Protein AF-A0A365QHD8-F1 (afdb_monomer)

Solvent-accessible surface area (backbone atoms only — not comparable to full-atom values): 10869 Å² total; per-residue (Å²): 116,45,86,89,76,75,45,73,89,82,88,84,90,76,93,62,92,79,63,78,78,57,92,90,68,88,79,86,84,86,78,86,84,75,81,72,87,76,49,44,79,42,54,49,77,27,53,44,65,49,99,85,67,47,44,31,30,44,30,31,44,95,83,35,32,29,41,78,37,66,44,44,67,83,49,69,60,84,74,23,33,35,29,68,38,72,78,60,96,81,57,43,72,42,57,72,62,65,90,79,56,54,78,67,39,78,57,85,87,69,89,78,85,69,77,76,76,82,70,95,78,72,90,71,81,82,75,91,77,85,84,88,82,82,84,86,86,86,81,83,91,81,82,82,87,80,82,84,87,79,89,81,95,127

Secondary structure (DSSP, 8-state):
-BTTTTB---------TT--PPTT------------TTPEEEEGGGEEE-TT--EEEEEE-TTSBEEEEE-EEEEEETTEEEEEES--TTPEE--S-GGG--TT-B-------PPPP--S----------------------------------

Nearest PDB structures (foldseek):
  5ng5-assembly1_B  TM=8.898E-01  e=3.049E-08  Escherichia coli
  5o66-assembly1_F  TM=7.675E-01  e=1.014E-06  Escherichia coli O157:H7
  2v4d-assembly1_E  TM=6.506E-01  e=8.459E-07  Pseudomonas aeruginosa
  5nik-assembly1_D  TM=8.770E-01  e=9.289E-03  Escherichia coli K-12
  6vej-assembly1_P  TM=6.230E-01  e=3.987E-03  Pseudomonas aeruginosa

InterPro domains:
  IPR006143 RND efflux pump, membrane fusi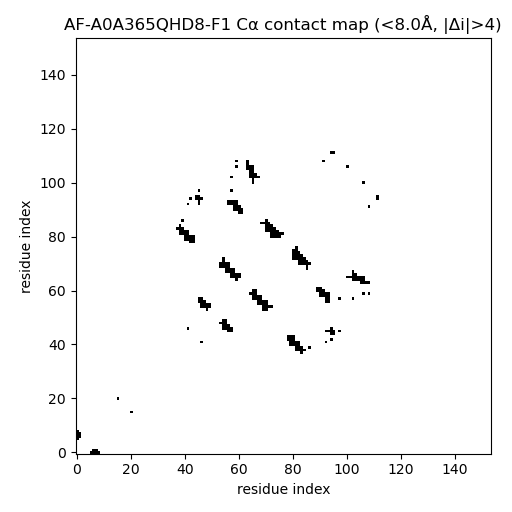on protein [TIGR01730] (1-109)
  IPR058626 Multidrug resistance protein MdtA-like, beta-barrel domain [PF25944] (1-34)
  IPR058627 Multidrug resistance protein MdtA-like, C-terminal permuted SH3 domain [PF25967] (38-100)

Mean predicted aligned error: 17.06 Å

Structure (mmCIF, N/CA/C/O backbone):
data_AF-A0A365QHD8-F1
#
_entry.id   AF-A0A365QHD8-F1
#
loop_
_atom_site.group_PDB
_atom_site.id
_atom_site.type_symbol
_atom_site.label_atom_id
_atom_site.label_alt_id
_atom_site.label_comp_id
_atom_site.label_asym_id
_atom_site.label_entity_id
_atom_site.label_seq_id
_atom_site.pdbx_PDB_ins_code
_atom_site.Cartn_x
_atom_site.Cartn_y
_atom_site.Cartn_z
_atom_site.occupancy
_atom_site.B_iso_or_equiv
_atom_site.auth_seq_id
_atom_site.auth_comp_id
_atom_site.auth_asym_id
_atom_site.auth_atom_id
_atom_site.pdbx_PDB_model_num
ATOM 1 N N . VAL A 1 1 ? 25.879 9.065 -9.612 1.00 60.94 1 VAL A N 1
ATOM 2 C CA . VAL A 1 1 ? 24.607 9.588 -9.074 1.00 60.94 1 VAL A CA 1
ATOM 3 C C . VAL A 1 1 ? 24.411 10.968 -9.653 1.00 60.94 1 VAL A C 1
ATOM 5 O O . VAL A 1 1 ? 25.361 11.744 -9.624 1.00 60.94 1 VAL A O 1
ATOM 8 N N . ASP A 1 2 ? 23.261 11.234 -10.259 1.00 72.44 2 ASP A N 1
ATOM 9 C CA . ASP A 1 2 ? 22.918 12.594 -10.672 1.00 72.44 2 ASP A CA 1
ATOM 10 C C . ASP A 1 2 ? 22.256 13.286 -9.474 1.00 72.44 2 ASP A C 1
ATOM 12 O O . ASP A 1 2 ? 21.203 12.856 -9.000 1.00 72.44 2 ASP A O 1
ATOM 16 N N . GLN A 1 3 ? 22.919 14.306 -8.928 1.00 78.88 3 GLN A N 1
ATOM 17 C CA . GLN A 1 3 ? 22.470 14.988 -7.711 1.00 78.88 3 GLN A CA 1
ATOM 18 C C . GLN A 1 3 ? 21.250 15.885 -7.949 1.00 78.88 3 GLN A C 1
ATOM 20 O O . GLN A 1 3 ? 20.569 16.238 -6.991 1.00 78.88 3 GLN A O 1
ATOM 25 N N . THR A 1 4 ? 20.948 16.239 -9.198 1.00 77.88 4 THR A N 1
ATOM 26 C CA . THR A 1 4 ? 19.839 17.141 -9.530 1.00 77.88 4 THR A CA 1
ATOM 27 C C . THR A 1 4 ? 18.511 16.391 -9.636 1.00 77.88 4 THR A C 1
ATOM 29 O O . THR A 1 4 ? 17.464 16.951 -9.327 1.00 77.88 4 THR A O 1
ATOM 32 N N . THR A 1 5 ? 18.545 15.115 -10.034 1.00 81.88 5 THR A N 1
ATOM 33 C CA . THR A 1 5 ? 17.343 14.277 -10.226 1.00 81.88 5 THR A CA 1
ATOM 34 C C . THR A 1 5 ? 17.231 13.111 -9.245 1.00 81.88 5 THR A C 1
ATOM 36 O O . THR A 1 5 ? 16.236 12.389 -9.272 1.00 81.88 5 THR A O 1
ATOM 39 N N . GLY A 1 6 ? 18.248 12.874 -8.408 1.00 81.06 6 GLY A N 1
ATOM 40 C CA . GLY A 1 6 ? 18.279 11.728 -7.492 1.00 81.06 6 GLY A CA 1
ATOM 41 C C . GLY A 1 6 ? 18.333 10.374 -8.208 1.00 81.06 6 GLY A C 1
ATOM 42 O O . GLY A 1 6 ? 18.085 9.338 -7.596 1.00 81.06 6 GLY A O 1
ATOM 43 N N . SER A 1 7 ? 18.645 10.362 -9.507 1.00 84.44 7 SER A N 1
ATOM 44 C CA . SER A 1 7 ? 18.650 9.148 -10.319 1.00 84.44 7 SER A CA 1
ATOM 45 C C . SER A 1 7 ? 19.999 8.429 -10.262 1.00 84.44 7 SER A C 1
ATOM 47 O O . SER A 1 7 ? 21.079 9.038 -10.267 1.00 84.44 7 SER A O 1
ATOM 49 N N . VAL A 1 8 ? 19.940 7.097 -10.249 1.00 83.62 8 VAL A N 1
ATOM 50 C CA . VAL A 1 8 ? 21.114 6.220 -10.283 1.00 83.62 8 VAL A CA 1
ATOM 51 C C . VAL A 1 8 ? 21.142 5.479 -11.613 1.00 83.62 8 VAL A C 1
ATOM 53 O O . VAL A 1 8 ? 20.204 4.776 -11.974 1.00 83.62 8 VAL A O 1
ATOM 56 N N . THR A 1 9 ? 22.236 5.629 -12.356 1.00 83.88 9 THR A N 1
ATOM 57 C CA . THR A 1 9 ? 22.460 4.868 -13.586 1.00 83.88 9 THR A CA 1
ATOM 58 C C . THR A 1 9 ? 23.023 3.498 -13.238 1.00 83.88 9 THR A C 1
ATOM 60 O O . THR A 1 9 ? 24.151 3.394 -12.758 1.00 83.88 9 THR A O 1
ATOM 63 N N . ILE A 1 10 ? 22.252 2.449 -13.513 1.00 83.31 10 ILE A N 1
ATOM 64 C CA . ILE A 1 10 ? 22.680 1.056 -13.356 1.00 83.31 10 ILE A CA 1
ATOM 65 C C . ILE A 1 10 ? 23.005 0.487 -14.739 1.00 83.31 10 ILE A C 1
ATOM 67 O O . ILE A 1 10 ? 22.320 0.778 -15.720 1.00 83.31 10 ILE A O 1
ATOM 71 N N . ARG A 1 11 ? 24.066 -0.321 -14.826 1.00 86.38 11 ARG A N 1
ATOM 72 C CA . ARG A 1 11 ? 24.421 -1.074 -16.035 1.00 86.38 11 ARG A CA 1
ATOM 73 C C . ARG A 1 11 ? 24.152 -2.553 -15.788 1.00 86.38 11 ARG A C 1
ATOM 75 O O . ARG A 1 11 ? 24.661 -3.107 -14.821 1.00 86.38 11 ARG A O 1
ATOM 82 N N . ALA A 1 12 ? 23.379 -3.175 -16.670 1.00 81.25 12 ALA A N 1
ATOM 83 C CA . ALA A 1 12 ? 23.090 -4.604 -16.642 1.00 81.25 12 ALA A CA 1
ATOM 84 C C . ALA A 1 12 ? 23.637 -5.266 -17.911 1.00 81.25 12 ALA A C 1
ATOM 86 O O . ALA A 1 12 ? 23.618 -4.669 -18.990 1.00 81.25 12 ALA A O 1
ATOM 87 N N . VAL A 1 13 ? 24.136 -6.493 -17.779 1.00 85.81 13 VAL A N 1
ATOM 88 C CA . VAL A 1 13 ? 24.627 -7.296 -18.903 1.00 85.81 13 VAL A CA 1
ATOM 89 C C . VAL A 1 13 ? 23.558 -8.322 -19.247 1.00 85.81 13 VAL A C 1
ATOM 91 O O . VAL A 1 13 ? 23.185 -9.129 -18.401 1.00 85.81 13 VAL A O 1
ATOM 94 N N . PHE A 1 14 ? 23.076 -8.296 -20.489 1.00 82.56 14 PHE A N 1
ATOM 95 C CA . PHE A 1 14 ? 22.099 -9.258 -20.990 1.00 82.56 14 PHE A CA 1
ATOM 96 C C . PHE A 1 14 ? 22.730 -10.136 -22.074 1.00 82.56 14 PHE A C 1
ATOM 98 O O . PHE A 1 14 ? 23.281 -9.598 -23.040 1.00 82.56 14 PHE A O 1
ATOM 105 N N . PRO A 1 15 ? 22.642 -11.473 -21.970 1.00 86.81 15 PRO A N 1
ATOM 106 C CA . PRO A 1 15 ? 23.032 -12.346 -23.066 1.00 86.81 15 PRO A CA 1
ATOM 107 C C . PRO A 1 15 ? 22.074 -12.139 -24.251 1.00 86.81 15 PRO A C 1
ATOM 109 O O . PRO A 1 15 ? 20.867 -12.321 -24.122 1.00 86.81 15 PRO A O 1
ATOM 112 N N . ASN A 1 16 ? 22.610 -11.762 -25.417 1.00 88.62 16 ASN A N 1
ATOM 113 C CA . ASN A 1 16 ? 21.842 -11.518 -26.648 1.00 88.62 16 ASN A CA 1
ATOM 114 C C . ASN A 1 16 ? 22.258 -12.489 -27.775 1.00 88.62 16 ASN A C 1
ATOM 116 O O . ASN A 1 16 ? 22.835 -12.057 -28.778 1.00 88.62 16 ASN A O 1
ATOM 120 N N . PRO A 1 17 ? 22.006 -13.805 -27.634 1.00 86.31 17 PRO A N 1
ATOM 121 C CA . PRO A 1 17 ? 22.425 -14.795 -28.629 1.00 86.31 17 PRO A CA 1
ATOM 122 C C . PRO A 1 17 ? 21.732 -14.601 -29.989 1.00 86.31 17 PRO A C 1
ATOM 124 O O . PRO A 1 17 ? 22.329 -14.879 -31.024 1.00 86.31 17 PRO A O 1
ATOM 127 N N . GLY A 1 18 ? 20.504 -14.069 -30.003 1.00 86.88 18 GLY A N 1
ATOM 128 C CA . GLY A 1 18 ? 19.711 -13.842 -31.218 1.00 86.88 18 GLY A CA 1
ATOM 129 C C . GLY A 1 18 ? 19.889 -12.474 -31.888 1.00 86.88 18 GLY A C 1
ATOM 130 O O . GLY A 1 18 ? 19.188 -12.200 -32.855 1.00 86.88 18 GLY A O 1
ATOM 131 N N . LYS A 1 19 ? 20.776 -11.598 -31.385 1.00 83.56 19 LYS A N 1
ATOM 132 C CA . LYS A 1 19 ? 20.967 -10.212 -31.878 1.00 83.56 19 LYS A CA 1
ATOM 133 C C . LYS A 1 19 ? 19.670 -9.381 -31.946 1.00 83.56 19 LYS A C 1
ATOM 135 O O . LYS A 1 19 ? 19.546 -8.495 -32.783 1.00 83.56 19 LYS A O 1
ATOM 140 N N . VAL A 1 20 ? 18.718 -9.642 -31.051 1.00 85.50 20 VAL A N 1
ATOM 141 C CA . VAL A 1 20 ? 17.405 -8.969 -31.040 1.00 85.50 20 VAL A CA 1
ATOM 142 C C . VAL A 1 20 ? 17.526 -7.524 -30.549 1.00 85.50 20 VAL A C 1
ATOM 144 O O . VAL A 1 20 ? 16.830 -6.637 -31.031 1.00 85.50 20 VAL A O 1
ATOM 147 N N . LEU A 1 21 ? 18.432 -7.272 -29.602 1.00 84.88 21 LEU A N 1
ATOM 148 C CA . LEU A 1 21 ? 18.706 -5.927 -29.095 1.00 84.88 21 LEU A CA 1
ATOM 149 C C . LEU A 1 21 ? 19.746 -5.222 -29.973 1.00 84.88 21 LEU A C 1
ATOM 151 O O . LEU A 1 21 ? 20.891 -5.677 -30.059 1.00 84.88 21 LEU A O 1
ATOM 155 N N . LEU A 1 22 ? 19.350 -4.107 -30.591 1.00 87.25 22 LEU A N 1
ATOM 156 C CA . LEU A 1 22 ? 20.218 -3.235 -31.384 1.00 87.25 22 LEU A CA 1
ATOM 157 C C . LEU A 1 22 ? 20.682 -2.014 -30.564 1.00 87.25 22 LEU A C 1
ATOM 159 O O . LEU A 1 22 ? 19.944 -1.537 -29.695 1.00 87.25 22 LEU A O 1
ATOM 163 N N . PRO A 1 23 ? 21.883 -1.467 -30.837 1.00 85.19 23 PRO A N 1
ATOM 164 C CA . PRO A 1 23 ? 22.338 -0.229 -30.210 1.00 85.19 23 PRO A CA 1
ATOM 165 C C . PRO A 1 23 ? 21.371 0.932 -30.477 1.00 85.19 23 PRO A C 1
ATOM 167 O O . PRO A 1 23 ? 20.913 1.119 -31.600 1.00 85.19 23 PRO A O 1
ATOM 170 N N . GLY A 1 24 ? 21.076 1.721 -29.441 1.00 87.06 24 GLY A N 1
ATOM 171 C CA . GLY A 1 24 ? 20.161 2.867 -29.523 1.00 87.06 24 GLY A CA 1
ATOM 172 C C . GLY A 1 24 ? 18.691 2.550 -29.224 1.00 87.06 24 GLY A C 1
ATOM 173 O O . GLY A 1 24 ? 17.881 3.471 -29.163 1.00 87.06 24 GLY A O 1
ATOM 174 N N . MET A 1 25 ? 18.330 1.282 -28.990 1.00 88.38 25 MET A N 1
ATOM 175 C CA . MET A 1 25 ? 16.979 0.919 -28.554 1.00 88.38 25 MET A CA 1
ATOM 176 C C . MET A 1 25 ? 16.732 1.287 -27.087 1.00 88.38 25 MET A C 1
ATOM 178 O O . MET A 1 25 ? 17.550 1.001 -26.212 1.00 88.38 25 MET A O 1
ATOM 182 N N . PHE A 1 26 ? 15.554 1.844 -26.810 1.00 86.25 26 PHE A N 1
ATOM 183 C CA . PHE A 1 26 ? 15.050 1.998 -25.449 1.00 86.25 26 PHE A CA 1
ATOM 184 C C . PHE A 1 26 ? 14.281 0.747 -25.035 1.00 86.25 26 PHE A C 1
ATOM 186 O O . PHE A 1 26 ? 13.376 0.296 -25.736 1.00 86.25 26 PHE A O 1
ATOM 193 N N . VAL A 1 27 ? 14.623 0.207 -23.870 1.00 85.69 27 VAL A N 1
ATOM 194 C CA . VAL A 1 27 ? 13.938 -0.938 -23.268 1.00 85.69 27 VAL A CA 1
ATOM 195 C C . VAL A 1 27 ? 13.482 -0.578 -21.860 1.00 85.69 27 VAL A C 1
ATOM 197 O O . VAL A 1 27 ? 14.113 0.228 -21.178 1.00 85.69 27 VAL A O 1
ATOM 200 N N . ARG A 1 28 ? 12.381 -1.183 -21.411 1.00 86.12 28 ARG A N 1
ATOM 201 C CA . ARG A 1 28 ? 11.964 -1.133 -20.007 1.00 86.12 28 ARG A CA 1
ATOM 202 C C . ARG A 1 28 ? 12.400 -2.427 -19.343 1.00 86.12 28 ARG A C 1
ATOM 204 O O . ARG A 1 28 ? 11.840 -3.480 -19.634 1.00 86.12 28 ARG A O 1
ATOM 211 N N . ALA A 1 29 ? 13.395 -2.346 -18.470 1.00 83.44 29 ALA A N 1
ATOM 212 C CA . ALA A 1 29 ? 13.745 -3.463 -17.609 1.00 83.44 29 ALA A CA 1
ATOM 213 C C . ALA A 1 29 ? 12.740 -3.531 -16.452 1.00 83.44 29 ALA A C 1
ATOM 215 O O . ALA A 1 29 ? 12.430 -2.511 -15.836 1.00 83.44 29 ALA A O 1
ATOM 216 N N . ARG A 1 30 ? 12.223 -4.726 -16.169 1.00 83.75 30 ARG A N 1
ATOM 217 C CA . ARG A 1 30 ? 11.540 -5.019 -14.906 1.00 83.75 30 ARG A CA 1
ATOM 218 C C . ARG A 1 30 ? 12.557 -5.698 -14.004 1.00 83.75 30 ARG A C 1
ATOM 220 O O . ARG A 1 30 ? 13.196 -6.654 -14.432 1.00 83.75 30 ARG A O 1
ATOM 227 N N . ILE A 1 31 ? 12.733 -5.160 -12.807 1.00 80.00 31 ILE A N 1
ATOM 228 C CA . ILE A 1 31 ? 13.622 -5.711 -11.789 1.00 80.00 31 ILE A CA 1
ATOM 229 C C . ILE A 1 31 ? 12.714 -6.215 -10.674 1.00 80.00 31 ILE A C 1
ATOM 231 O O . ILE A 1 31 ? 11.872 -5.465 -10.187 1.00 80.00 31 ILE A O 1
ATOM 235 N N . GLU A 1 32 ? 12.851 -7.487 -10.320 1.00 76.50 32 GLU A N 1
ATOM 236 C CA . GLU A 1 32 ? 12.143 -8.076 -9.186 1.00 76.50 32 GLU A CA 1
ATOM 237 C C . GLU A 1 32 ? 12.985 -7.840 -7.930 1.00 76.50 32 GLU A C 1
ATOM 239 O O . GLU A 1 32 ? 14.024 -8.467 -7.723 1.00 76.50 32 GLU A O 1
ATOM 244 N N . GLU A 1 33 ? 12.579 -6.860 -7.125 1.00 70.44 33 GLU A N 1
ATOM 245 C CA . GLU A 1 33 ? 13.292 -6.446 -5.917 1.00 70.44 33 GLU A CA 1
ATOM 246 C C . GLU A 1 33 ? 12.843 -7.291 -4.718 1.00 70.44 33 GLU A C 1
ATOM 248 O O . GLU A 1 33 ? 12.066 -6.855 -3.877 1.00 70.44 33 GLU A O 1
ATOM 253 N N . GLY A 1 34 ? 13.322 -8.537 -4.673 1.00 68.88 34 GLY A N 1
ATOM 254 C CA . GLY A 1 34 ? 13.060 -9.469 -3.575 1.00 68.88 34 GLY A CA 1
ATOM 255 C C . GLY A 1 34 ? 11.603 -9.943 -3.468 1.00 68.88 34 GLY A C 1
ATOM 256 O O . GLY A 1 34 ? 10.669 -9.343 -3.992 1.00 68.88 34 GLY A O 1
ATOM 257 N N . VAL A 1 35 ? 11.402 -11.064 -2.775 1.00 69.12 35 VAL A N 1
ATOM 258 C CA . VAL A 1 35 ? 10.066 -11.576 -2.442 1.00 69.12 35 VAL A CA 1
ATOM 259 C C . VAL A 1 35 ? 9.848 -11.346 -0.956 1.00 69.12 35 VAL A C 1
ATOM 261 O O . VAL A 1 35 ? 10.557 -11.914 -0.128 1.00 69.12 35 VAL A O 1
ATOM 264 N N . ASN A 1 36 ? 8.886 -10.493 -0.607 1.00 69.31 36 ASN A N 1
ATOM 265 C CA . ASN A 1 36 ? 8.478 -10.321 0.782 1.00 69.31 36 ASN A CA 1
ATOM 266 C C . ASN A 1 36 ? 7.332 -11.291 1.095 1.00 69.31 36 ASN A C 1
ATOM 268 O O . ASN A 1 36 ? 6.162 -10.967 0.905 1.00 69.31 36 ASN A O 1
ATOM 272 N N . GLU A 1 37 ? 7.681 -12.491 1.559 1.00 71.50 37 GLU A N 1
ATOM 273 C CA . GLU A 1 37 ? 6.712 -13.548 1.897 1.00 71.50 37 GLU A CA 1
ATOM 274 C C . GLU A 1 37 ? 5.829 -13.192 3.104 1.00 71.50 37 GLU A C 1
ATOM 276 O O . GLU A 1 37 ? 4.764 -13.775 3.284 1.00 71.50 37 GLU A O 1
ATOM 281 N N . ASN A 1 38 ? 6.238 -12.211 3.915 1.00 74.62 38 ASN A N 1
ATOM 282 C CA . ASN A 1 38 ? 5.522 -11.800 5.126 1.00 74.62 38 ASN A CA 1
ATOM 283 C C . ASN A 1 38 ? 4.626 -10.569 4.910 1.00 74.62 38 ASN A C 1
ATOM 285 O O . ASN A 1 38 ? 4.143 -9.985 5.881 1.00 74.62 38 ASN A O 1
ATOM 289 N N . ALA A 1 39 ? 4.421 -10.139 3.661 1.00 79.19 39 ALA A N 1
ATOM 290 C CA . ALA A 1 39 ? 3.578 -8.992 3.356 1.00 79.19 39 ALA A CA 1
ATOM 291 C C . ALA A 1 39 ? 2.098 -9.388 3.246 1.00 79.19 39 ALA A C 1
ATOM 293 O O . ALA A 1 39 ? 1.733 -10.335 2.548 1.00 79.19 39 ALA A O 1
ATOM 294 N N . PHE A 1 40 ? 1.226 -8.614 3.889 1.00 84.56 40 PHE A N 1
ATOM 295 C CA . PHE A 1 40 ? -0.220 -8.774 3.767 1.00 84.56 40 PHE A CA 1
ATOM 296 C C . PHE A 1 40 ? -0.769 -7.859 2.673 1.00 84.56 40 PHE A C 1
ATOM 298 O O . PHE A 1 40 ? -0.434 -6.675 2.610 1.00 84.56 40 PHE A O 1
ATOM 305 N N . LEU A 1 41 ? -1.649 -8.400 1.829 1.00 86.06 41 LEU A N 1
ATOM 306 C CA . LEU A 1 41 ? -2.387 -7.623 0.839 1.00 86.06 41 LEU A CA 1
ATOM 307 C C . LEU A 1 41 ? -3.723 -7.181 1.427 1.00 86.06 41 LEU A C 1
ATOM 309 O O . LEU A 1 41 ? -4.568 -8.009 1.768 1.00 86.06 41 LEU A O 1
ATOM 313 N N . VAL A 1 42 ? -3.915 -5.868 1.525 1.00 86.06 42 VAL A N 1
ATOM 314 C CA . VAL A 1 42 ? -5.146 -5.272 2.055 1.00 86.06 42 VAL A CA 1
ATOM 315 C C . VAL A 1 42 ? -5.798 -4.404 0.979 1.00 86.06 42 VAL A C 1
ATOM 317 O O . VAL A 1 42 ? -5.128 -3.527 0.435 1.00 86.06 42 VAL A O 1
ATOM 320 N N . PRO A 1 43 ? -7.093 -4.583 0.666 1.00 85.94 43 PRO A N 1
ATOM 321 C CA . PRO A 1 43 ? -7.783 -3.727 -0.295 1.00 85.94 43 PRO A CA 1
ATOM 322 C C . PRO A 1 43 ? -7.745 -2.250 0.107 1.00 85.94 43 PRO A C 1
ATOM 324 O O . PRO A 1 43 ? -7.941 -1.916 1.277 1.00 85.94 43 PRO A O 1
ATOM 327 N N . GLN A 1 44 ? -7.577 -1.353 -0.870 1.00 85.06 44 GLN A N 1
ATOM 328 C CA . GLN A 1 44 ? -7.499 0.093 -0.619 1.00 85.06 44 GLN A CA 1
ATOM 329 C C . GLN A 1 44 ? -8.695 0.653 0.160 1.00 85.06 44 GLN A C 1
ATOM 331 O O . GLN A 1 44 ? -8.518 1.526 1.003 1.00 85.06 44 GLN A O 1
ATOM 336 N N . ILE A 1 45 ? -9.893 0.119 -0.071 1.00 83.81 45 ILE A N 1
ATOM 337 C CA . ILE A 1 45 ? -11.129 0.563 0.589 1.00 83.81 45 ILE A CA 1
ATOM 338 C C . ILE A 1 45 ? -11.142 0.345 2.113 1.00 83.81 45 ILE A C 1
ATOM 340 O O . ILE A 1 45 ? -11.920 0.994 2.804 1.00 83.81 45 ILE A O 1
ATOM 344 N N . GLY A 1 46 ? -10.301 -0.553 2.643 1.00 81.62 46 GLY A N 1
ATOM 345 C CA . GLY A 1 46 ? -10.187 -0.818 4.084 1.00 81.62 46 GLY A CA 1
ATOM 346 C C . GLY A 1 46 ? -9.100 -0.004 4.791 1.00 81.62 46 GLY A C 1
ATOM 347 O O . GLY A 1 46 ? -8.942 -0.125 6.007 1.00 81.62 46 GLY A O 1
ATOM 348 N N . VAL A 1 47 ? -8.334 0.803 4.048 1.00 86.38 47 VAL A N 1
ATOM 349 C CA . VAL A 1 47 ? -7.242 1.622 4.586 1.00 86.38 47 VAL A CA 1
ATOM 350 C C . VAL A 1 47 ? -7.677 3.082 4.623 1.00 86.38 47 VAL A C 1
ATOM 352 O O . VAL A 1 47 ? -7.962 3.698 3.598 1.00 86.38 47 VAL A O 1
ATOM 355 N N . THR A 1 48 ? -7.693 3.653 5.821 1.00 85.00 48 THR A N 1
ATOM 356 C CA . THR A 1 48 ? -7.951 5.079 6.062 1.00 85.00 48 THR A CA 1
ATOM 357 C C . THR A 1 48 ? -6.647 5.796 6.402 1.00 85.00 48 THR A C 1
ATOM 359 O O . THR A 1 48 ? -5.670 5.144 6.753 1.00 85.00 48 THR A O 1
ATOM 362 N N . HIS A 1 49 ? -6.599 7.122 6.286 1.00 86.19 49 HIS A N 1
ATOM 363 C CA . HIS A 1 49 ? -5.429 7.906 6.691 1.00 86.19 49 HIS A CA 1
ATOM 364 C C . HIS A 1 49 ? -5.790 8.857 7.837 1.00 86.19 49 HIS A C 1
ATOM 366 O O . HIS A 1 49 ? -6.846 9.488 7.809 1.00 86.19 49 HIS A O 1
ATOM 372 N N . ASP A 1 50 ? -4.911 8.961 8.834 1.00 85.81 50 ASP A N 1
ATOM 373 C CA . ASP A 1 50 ? -4.983 9.996 9.877 1.00 85.81 50 ASP A CA 1
ATOM 374 C C . ASP A 1 50 ? -4.668 11.391 9.296 1.00 85.81 50 ASP A C 1
ATOM 376 O O . ASP A 1 50 ? -4.090 11.517 8.216 1.00 85.81 50 ASP A O 1
ATOM 380 N N . GLN A 1 51 ? -4.952 12.453 10.051 1.00 85.88 51 GLN A N 1
ATOM 381 C CA . GLN A 1 51 ? -4.519 13.833 9.808 1.00 85.88 51 GLN A CA 1
ATOM 382 C C . GLN A 1 51 ? -3.002 13.956 9.587 1.00 85.88 51 GLN A C 1
ATOM 384 O O . GLN A 1 51 ? -2.546 14.878 8.917 1.00 85.88 51 GLN A O 1
ATOM 389 N N . LYS A 1 52 ? -2.214 13.018 10.129 1.00 84.38 52 LYS A N 1
ATOM 390 C CA . LYS A 1 52 ? -0.760 12.923 9.921 1.00 84.38 52 LYS A CA 1
ATOM 391 C C . LYS A 1 52 ? -0.355 12.187 8.637 1.00 84.38 52 LYS A C 1
ATOM 393 O O . LYS A 1 52 ? 0.836 12.030 8.392 1.00 84.38 52 LYS A O 1
ATOM 398 N N . GLY A 1 53 ? -1.312 11.692 7.852 1.00 82.69 53 GLY A N 1
ATOM 399 C CA . GLY A 1 53 ? -1.058 10.911 6.639 1.00 82.69 53 GLY A CA 1
ATOM 400 C C . GLY A 1 53 ? -0.570 9.483 6.900 1.00 82.69 53 GLY A C 1
ATOM 401 O O . GLY A 1 53 ? -0.029 8.855 5.997 1.00 82.69 53 GLY A O 1
ATOM 402 N N . GLN A 1 54 ? -0.733 8.956 8.117 1.00 85.25 54 GLN A N 1
ATOM 403 C CA . GLN A 1 54 ? -0.413 7.558 8.418 1.00 85.25 54 GLN A CA 1
ATOM 404 C C . GLN A 1 54 ? -1.578 6.655 8.020 1.00 85.25 54 GLN A C 1
ATOM 406 O O . GLN A 1 54 ? -2.724 6.960 8.351 1.00 85.25 54 GLN A O 1
ATOM 411 N N . ALA A 1 55 ? -1.280 5.543 7.347 1.00 86.25 55 ALA A N 1
ATOM 412 C CA . ALA A 1 55 ? -2.262 4.519 7.022 1.00 86.25 55 ALA A CA 1
ATOM 413 C C . ALA A 1 55 ? -2.747 3.827 8.307 1.00 86.25 55 ALA A C 1
ATOM 415 O O . ALA A 1 55 ? -1.950 3.326 9.098 1.00 86.25 55 ALA A O 1
ATOM 416 N N . ILE A 1 56 ? -4.058 3.791 8.516 1.00 86.88 56 ILE A N 1
ATOM 417 C CA . ILE A 1 56 ? -4.734 3.139 9.636 1.00 86.88 56 ILE A CA 1
ATOM 418 C C . ILE A 1 56 ? -5.801 2.212 9.064 1.00 86.88 56 ILE A C 1
ATOM 420 O O . ILE A 1 56 ? -6.631 2.628 8.250 1.00 86.88 56 ILE A O 1
ATOM 424 N N . ALA A 1 57 ? -5.819 0.969 9.533 1.00 86.12 57 ALA A N 1
ATOM 425 C CA . ALA A 1 57 ? -6.920 0.050 9.283 1.00 86.12 57 ALA A CA 1
ATOM 426 C C . ALA A 1 57 ? -7.697 -0.217 10.570 1.00 86.12 57 ALA A C 1
ATOM 428 O O . ALA A 1 57 ? -7.135 -0.269 11.667 1.00 86.12 57 ALA A O 1
ATOM 429 N N . MET A 1 58 ? -9.002 -0.413 10.414 1.00 84.50 58 MET A N 1
ATOM 430 C CA . MET A 1 58 ? -9.850 -0.951 11.469 1.00 84.50 58 MET A CA 1
ATOM 431 C C . MET A 1 58 ? -9.776 -2.472 11.387 1.00 84.50 58 MET A C 1
ATOM 433 O O . MET A 1 58 ? -10.271 -3.067 10.424 1.00 84.50 58 MET A O 1
ATOM 437 N N . VAL A 1 59 ? -9.130 -3.092 12.373 1.00 85.31 59 VAL A N 1
ATOM 438 C CA . VAL A 1 59 ? -8.996 -4.550 12.451 1.00 85.31 59 VAL A CA 1
ATOM 439 C C . VAL A 1 59 ? -9.941 -5.111 13.499 1.00 85.31 59 VAL A C 1
ATOM 441 O O . VAL A 1 59 ? -10.154 -4.506 14.550 1.00 85.31 59 VAL A O 1
ATOM 444 N N . VAL A 1 60 ? -10.515 -6.271 13.208 1.00 83.62 60 VAL A N 1
ATOM 445 C CA . VAL A 1 60 ? -11.276 -7.069 14.161 1.00 83.62 60 VAL A CA 1
ATOM 446 C C . VAL A 1 60 ? -10.354 -8.155 14.692 1.00 83.62 60 VAL A C 1
ATOM 448 O O . VAL A 1 60 ? -9.895 -9.005 13.927 1.00 83.62 60 VAL A O 1
ATOM 451 N N . ASN A 1 61 ? -10.079 -8.110 15.993 1.00 79.00 61 ASN A N 1
ATOM 452 C CA . ASN A 1 61 ? -9.275 -9.127 16.665 1.00 79.00 61 ASN A CA 1
ATOM 453 C C . ASN A 1 61 ? -10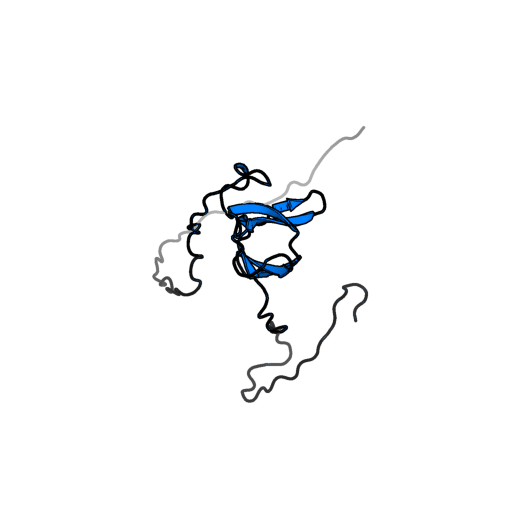.084 -10.419 16.908 1.00 79.00 61 ASN A C 1
ATOM 455 O O . ASN A 1 61 ? -11.305 -10.458 16.728 1.00 79.00 61 ASN A O 1
ATOM 459 N N . ALA A 1 62 ? -9.420 -11.476 17.388 1.00 74.88 62 ALA A N 1
ATOM 460 C CA . ALA A 1 62 ? -10.061 -12.758 17.720 1.00 74.88 62 ALA A CA 1
ATOM 461 C C . ALA A 1 62 ? -11.213 -12.638 18.748 1.00 74.88 62 ALA A C 1
ATOM 463 O O . ALA A 1 62 ? -12.101 -13.487 18.800 1.00 74.88 62 ALA A O 1
ATOM 464 N N . SER A 1 63 ? -11.246 -11.552 19.525 1.00 73.62 63 SER A N 1
ATOM 465 C CA . SER A 1 63 ? -12.309 -11.231 20.486 1.00 73.62 63 SER A CA 1
ATOM 466 C C . SER A 1 63 ? -13.496 -10.479 19.858 1.00 73.62 63 SER A C 1
ATOM 468 O O . SER A 1 63 ? -14.348 -9.965 20.586 1.00 73.62 63 SER A O 1
ATOM 470 N N . ASN A 1 64 ? -13.574 -10.399 18.521 1.00 75.31 64 ASN A N 1
ATOM 471 C CA . ASN A 1 64 ? -14.577 -9.642 17.757 1.00 75.31 64 ASN A CA 1
ATOM 472 C C . ASN A 1 64 ? -14.628 -8.140 18.101 1.00 75.31 64 ASN A C 1
ATOM 474 O O . ASN A 1 64 ? -15.654 -7.484 17.896 1.00 75.31 64 ASN A O 1
ATOM 478 N N . LYS A 1 65 ? -13.536 -7.576 18.632 1.00 80.38 65 LYS A N 1
ATOM 479 C CA . LYS A 1 65 ? -13.424 -6.146 18.943 1.00 80.38 65 LYS A CA 1
ATOM 480 C C . LYS A 1 65 ? -12.712 -5.416 17.819 1.00 80.38 65 LYS A C 1
ATOM 482 O O . LYS A 1 65 ? -11.722 -5.913 17.288 1.00 80.38 65 LYS A O 1
ATOM 487 N N . VAL A 1 66 ? -13.212 -4.226 17.500 1.00 84.00 66 VAL A N 1
ATOM 488 C CA . VAL A 1 66 ? -12.597 -3.343 16.505 1.00 84.00 66 VAL A CA 1
ATOM 489 C C . VAL A 1 66 ? -11.540 -2.471 17.148 1.00 84.00 66 VAL A C 1
ATOM 491 O O . VAL A 1 66 ? -11.839 -1.728 18.082 1.00 84.00 66 VAL A O 1
ATOM 494 N N . GLU A 1 67 ? -10.328 -2.511 16.619 1.00 83.00 67 GLU A N 1
ATOM 495 C CA . GLU A 1 67 ? -9.221 -1.682 17.077 1.00 83.00 67 GLU A CA 1
ATOM 496 C C . GLU A 1 67 ? -8.603 -0.937 15.884 1.00 83.00 67 GLU A C 1
ATOM 498 O O . GLU A 1 67 ? -8.297 -1.558 14.862 1.00 83.00 67 GLU A O 1
ATOM 503 N N . PRO A 1 68 ? -8.431 0.396 15.974 1.00 86.25 68 PRO A N 1
ATOM 504 C CA . PRO A 1 68 ? -7.656 1.137 14.9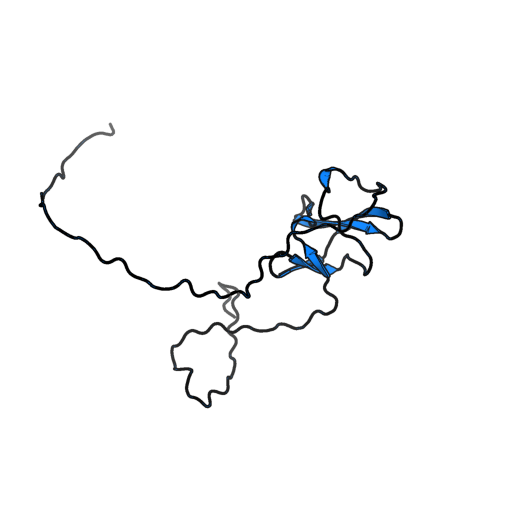94 1.00 86.25 68 PRO A CA 1
ATOM 505 C C . PRO A 1 68 ? -6.194 0.751 15.145 1.00 86.25 68 PRO A C 1
ATOM 507 O O . PRO A 1 68 ? -5.628 0.871 16.236 1.00 86.25 68 PRO A O 1
ATOM 510 N N . ARG A 1 69 ? -5.564 0.327 14.053 1.00 86.06 69 ARG A N 1
ATOM 511 C CA . ARG A 1 69 ? -4.150 -0.018 14.076 1.00 86.06 69 ARG A CA 1
ATOM 512 C C . ARG A 1 69 ? -3.382 0.714 12.977 1.00 86.06 69 ARG A C 1
ATOM 514 O O . ARG A 1 69 ? -3.797 0.652 11.816 1.00 86.06 69 ARG A O 1
ATOM 521 N N . PRO A 1 70 ? -2.281 1.407 13.323 1.00 88.75 70 PRO A N 1
ATOM 522 C CA . PRO A 1 70 ? -1.411 2.003 12.324 1.00 88.75 70 PRO A CA 1
ATOM 523 C C . PRO A 1 70 ? -0.733 0.898 11.514 1.00 88.75 70 PRO A C 1
ATOM 525 O O . PRO A 1 70 ? -0.249 -0.093 12.068 1.00 88.75 70 PRO A O 1
ATOM 528 N N . LEU A 1 71 ? -0.718 1.074 10.198 1.00 87.25 71 LEU A N 1
ATOM 529 C CA . LEU A 1 71 ? -0.135 0.147 9.243 1.00 87.25 71 LEU A CA 1
ATOM 530 C C . LEU A 1 71 ? 1.169 0.699 8.691 1.00 87.25 71 LEU A C 1
ATOM 532 O O . LEU A 1 71 ? 1.291 1.892 8.408 1.00 87.25 71 LEU A O 1
ATOM 536 N N . LYS A 1 72 ? 2.129 -0.198 8.472 1.00 87.00 72 LYS A N 1
ATOM 537 C CA . LYS A 1 72 ? 3.332 0.100 7.702 1.00 87.00 72 LYS A CA 1
ATOM 538 C C . LYS A 1 72 ? 3.151 -0.422 6.281 1.00 87.00 72 LYS A C 1
ATOM 540 O O . LYS A 1 72 ? 3.242 -1.623 6.041 1.00 87.00 72 LYS A O 1
ATOM 545 N N . THR A 1 73 ? 2.871 0.486 5.354 1.00 87.38 73 THR A N 1
ATOM 546 C CA . THR A 1 73 ? 2.683 0.196 3.927 1.00 87.38 73 THR A CA 1
ATOM 547 C C . THR A 1 73 ? 3.927 0.567 3.127 1.00 87.38 73 THR A C 1
ATOM 549 O O . THR A 1 73 ? 4.463 1.657 3.317 1.00 87.38 73 THR A O 1
ATOM 552 N N . THR A 1 74 ? 4.358 -0.304 2.214 1.00 82.94 74 THR A N 1
ATOM 553 C CA . THR A 1 74 ? 5.551 -0.084 1.363 1.00 82.94 74 THR A CA 1
ATOM 554 C C . THR A 1 74 ? 5.185 0.314 -0.072 1.00 82.94 74 THR A C 1
ATOM 556 O O . THR A 1 74 ? 5.971 0.922 -0.792 1.00 82.94 74 THR A O 1
ATOM 559 N N . GLY A 1 75 ? 3.946 0.035 -0.488 1.00 83.25 75 GLY A N 1
ATOM 560 C CA . GLY A 1 75 ? 3.448 0.382 -1.814 1.00 83.25 75 GLY A CA 1
ATOM 561 C C . GLY A 1 75 ? 2.108 -0.271 -2.125 1.00 83.25 75 GLY A C 1
ATOM 562 O O . GLY A 1 75 ? 1.464 -0.854 -1.251 1.00 83.25 75 GLY A O 1
ATOM 563 N N . MET A 1 76 ? 1.696 -0.181 -3.388 1.00 82.81 76 MET A N 1
ATOM 564 C CA . MET A 1 76 ? 0.457 -0.775 -3.887 1.00 82.81 76 MET A CA 1
ATOM 565 C C . MET A 1 76 ? 0.765 -1.822 -4.952 1.00 82.81 76 MET A C 1
ATOM 567 O O . MET A 1 76 ? 1.590 -1.599 -5.838 1.00 82.81 76 MET A O 1
ATOM 571 N N . GLN A 1 77 ? 0.065 -2.948 -4.884 1.00 82.38 77 GLN A N 1
ATOM 572 C CA . GLN A 1 77 ? 0.052 -3.972 -5.916 1.00 82.38 77 GLN A CA 1
ATOM 573 C C . GLN A 1 77 ? -1.369 -4.050 -6.491 1.00 82.38 77 GLN A C 1
ATOM 575 O O . GLN A 1 77 ? -2.283 -4.614 -5.887 1.00 82.38 77 GLN A O 1
ATOM 580 N N . GLY A 1 78 ? -1.569 -3.441 -7.663 1.00 84.94 78 GLY A N 1
ATOM 581 C CA . GLY A 1 78 ? -2.892 -3.338 -8.283 1.00 84.94 78 GLY A CA 1
ATOM 582 C C . GLY A 1 78 ? -3.882 -2.575 -7.383 1.00 84.94 78 GLY A C 1
ATOM 583 O O . GLY A 1 78 ? -3.584 -1.441 -7.012 1.00 84.94 78 GLY A O 1
ATOM 584 N N . PRO A 1 79 ? -5.043 -3.157 -7.019 1.00 84.50 79 PRO A N 1
ATOM 585 C CA . PRO A 1 79 ? -6.033 -2.517 -6.142 1.00 84.50 79 PRO A CA 1
ATOM 586 C C . PRO A 1 79 ? -5.731 -2.657 -4.634 1.00 84.50 79 PRO A C 1
ATOM 588 O O . PRO A 1 79 ? -6.498 -2.164 -3.801 1.00 84.50 79 PRO A O 1
ATOM 591 N N . ASN A 1 80 ? -4.649 -3.352 -4.268 1.00 86.94 80 ASN A N 1
ATOM 592 C CA . ASN A 1 80 ? -4.328 -3.695 -2.885 1.00 86.94 80 ASN A CA 1
ATOM 593 C C . ASN A 1 80 ? -3.083 -2.943 -2.399 1.00 86.94 80 ASN A C 1
ATOM 595 O O . ASN A 1 80 ? -2.123 -2.750 -3.143 1.00 86.94 80 ASN A O 1
ATOM 599 N N . TRP A 1 81 ? -3.072 -2.565 -1.126 1.00 87.81 81 TRP A N 1
ATOM 600 C CA . TRP A 1 81 ? -1.881 -2.113 -0.417 1.00 87.81 81 TRP A CA 1
ATOM 601 C C . TRP A 1 81 ? -1.045 -3.296 0.051 1.00 87.81 81 TRP A C 1
ATOM 603 O O . TRP A 1 81 ? -1.577 -4.281 0.565 1.00 87.81 81 TRP A O 1
ATOM 613 N N . VAL A 1 82 ? 0.271 -3.154 -0.084 1.00 87.06 82 VAL A N 1
ATOM 614 C CA . VAL A 1 82 ? 1.266 -4.069 0.472 1.00 87.06 82 VAL A CA 1
ATOM 615 C C . VAL A 1 82 ? 1.618 -3.581 1.874 1.00 87.06 82 VAL A C 1
ATOM 617 O O . VAL A 1 82 ? 2.247 -2.529 2.042 1.00 87.06 82 VAL A O 1
ATOM 620 N N . VAL A 1 83 ? 1.178 -4.334 2.880 1.00 88.06 83 VAL A N 1
ATOM 621 C CA . VAL A 1 83 ? 1.391 -4.045 4.300 1.00 88.06 83 VAL A CA 1
ATOM 622 C C . VAL A 1 83 ? 2.522 -4.927 4.825 1.00 88.06 83 VAL A C 1
ATOM 624 O O . VAL A 1 83 ? 2.389 -6.146 4.876 1.00 88.06 83 VAL A O 1
ATOM 627 N N . GLU A 1 84 ? 3.630 -4.312 5.236 1.00 84.38 84 GLU A N 1
ATOM 628 C CA . GLU A 1 84 ? 4.786 -5.003 5.831 1.00 84.38 84 GLU A CA 1
ATOM 629 C C . GLU A 1 84 ? 4.626 -5.228 7.336 1.00 84.38 84 GLU A C 1
ATOM 631 O O . GLU A 1 84 ? 5.280 -6.091 7.915 1.00 84.38 84 GLU A O 1
ATOM 636 N N . GLY A 1 85 ? 3.799 -4.420 7.999 1.00 82.25 85 GLY A N 1
ATOM 637 C CA . GLY A 1 85 ? 3.677 -4.469 9.448 1.00 82.25 85 GLY A CA 1
ATOM 638 C C . GLY A 1 85 ? 2.403 -3.829 9.968 1.00 82.25 85 GLY A C 1
ATOM 639 O O . GLY A 1 85 ? 1.814 -2.950 9.339 1.00 82.25 85 GLY A O 1
ATOM 640 N N . GLY A 1 86 ? 1.992 -4.285 11.148 1.00 79.88 86 GLY A N 1
ATOM 641 C CA . GLY A 1 86 ? 0.760 -3.863 11.809 1.00 79.88 86 GLY A CA 1
ATOM 642 C C . GLY A 1 86 ? -0.370 -4.885 11.696 1.00 79.88 86 GLY A C 1
ATOM 643 O O . GLY A 1 86 ? -1.276 -4.852 12.511 1.00 79.88 86 GLY A O 1
ATOM 644 N N . LEU A 1 87 ? -0.324 -5.853 10.782 1.00 81.56 87 LEU A N 1
ATOM 645 C CA . LEU A 1 87 ? -1.309 -6.944 10.745 1.00 81.56 87 LEU A CA 1
ATOM 646 C C . LEU A 1 87 ? -0.719 -8.242 11.289 1.00 81.56 87 LEU A C 1
ATOM 648 O O . LEU A 1 87 ? 0.461 -8.525 11.080 1.00 81.56 87 LEU A O 1
ATOM 652 N N . GLN A 1 88 ? -1.551 -9.029 11.969 1.00 79.31 88 GLN A N 1
ATOM 653 C CA . GLN A 1 88 ? -1.233 -10.403 12.344 1.00 79.31 88 GLN A CA 1
ATOM 654 C C . GLN A 1 88 ? -2.068 -11.382 11.515 1.00 79.31 88 GLN A C 1
ATOM 656 O O . GLN A 1 88 ? -3.179 -11.073 11.078 1.00 79.31 88 GLN A O 1
ATOM 661 N N . ALA A 1 89 ? -1.535 -12.586 11.305 1.00 74.75 89 ALA A N 1
ATOM 662 C CA . ALA A 1 89 ? -2.281 -13.655 10.657 1.00 74.75 89 ALA A CA 1
ATOM 663 C C . ALA A 1 89 ? -3.527 -13.999 11.494 1.00 74.75 89 ALA A C 1
ATOM 665 O O . ALA A 1 89 ? -3.410 -14.336 12.671 1.00 74.75 89 ALA A O 1
ATOM 666 N N . GLY A 1 90 ? -4.710 -13.896 10.883 1.00 75.31 90 GLY A N 1
ATOM 667 C CA . GLY A 1 90 ? -6.003 -14.089 11.552 1.00 75.31 90 GLY A CA 1
ATOM 668 C C . GLY A 1 90 ? -6.745 -12.796 11.903 1.00 75.31 90 GLY A C 1
ATOM 669 O O . GLY A 1 90 ? -7.910 -12.870 12.289 1.00 75.31 90 GLY A O 1
ATOM 670 N N . ASP A 1 91 ? -6.127 -11.625 11.721 1.00 80.81 91 ASP A N 1
ATOM 671 C CA . ASP A 1 91 ? -6.831 -10.348 11.845 1.00 80.81 91 ASP A CA 1
ATOM 672 C C . ASP A 1 91 ? -7.764 -10.132 10.644 1.00 80.81 91 ASP A C 1
ATOM 674 O O . ASP A 1 91 ? -7.382 -10.317 9.484 1.00 80.81 91 ASP A O 1
ATOM 678 N N . HIS A 1 92 ? -8.993 -9.688 10.910 1.00 81.69 92 HIS A N 1
ATOM 679 C CA . HIS A 1 92 ? -9.941 -9.336 9.855 1.00 81.69 92 HIS A CA 1
ATOM 680 C C . HIS A 1 92 ? -9.972 -7.823 9.650 1.00 81.69 92 HIS A C 1
ATOM 682 O O . HIS A 1 92 ? -10.352 -7.076 10.549 1.00 81.69 92 HIS A O 1
ATOM 688 N N . VAL A 1 93 ? -9.609 -7.355 8.455 1.00 84.00 93 VAL A N 1
ATOM 689 C CA . VAL A 1 93 ? -9.710 -5.932 8.100 1.00 84.00 93 VAL A CA 1
ATOM 690 C C . VAL A 1 93 ? -11.138 -5.588 7.687 1.00 84.00 93 VAL A C 1
ATOM 692 O O . VAL A 1 93 ? -11.749 -6.279 6.868 1.00 84.00 93 VAL A O 1
ATOM 695 N N . ILE A 1 94 ? -11.662 -4.486 8.218 1.00 81.19 94 ILE A N 1
ATOM 696 C CA . ILE A 1 94 ? -12.971 -3.960 7.832 1.00 81.19 94 ILE A CA 1
ATOM 697 C C . ILE A 1 94 ? -12.827 -3.191 6.519 1.00 81.19 94 ILE A C 1
ATOM 699 O O . ILE A 1 94 ? -12.267 -2.101 6.474 1.00 81.19 94 ILE A O 1
ATOM 703 N N . VAL A 1 95 ? -13.362 -3.763 5.447 1.00 79.62 95 VAL A N 1
ATOM 704 C CA . VAL A 1 95 ? -13.347 -3.172 4.096 1.00 79.62 95 VAL A CA 1
ATOM 705 C C . VAL A 1 95 ? -14.653 -2.466 3.729 1.00 79.62 95 VAL A C 1
ATOM 707 O O . VAL A 1 95 ? -14.686 -1.666 2.801 1.00 79.62 95 VAL A O 1
ATOM 710 N N . GLN A 1 96 ? -15.742 -2.750 4.445 1.00 74.31 96 GLN A N 1
ATOM 711 C CA . GLN A 1 96 ? -17.044 -2.116 4.250 1.00 74.31 96 GLN A CA 1
ATOM 712 C C . GLN A 1 96 ? -17.659 -1.776 5.604 1.00 74.31 96 GLN A C 1
ATOM 714 O O . GLN A 1 96 ? -17.612 -2.574 6.538 1.00 74.31 96 GLN A O 1
ATOM 719 N N . GLY A 1 97 ? -18.261 -0.590 5.699 1.00 70.75 97 GLY A N 1
ATOM 720 C CA . GLY A 1 97 ? -18.926 -0.136 6.918 1.00 70.75 97 GLY A CA 1
ATOM 721 C C . GLY A 1 97 ? -18.008 0.527 7.943 1.00 70.75 97 GLY A C 1
ATOM 722 O O . GLY A 1 97 ? -18.427 0.655 9.087 1.00 70.75 97 GLY A O 1
ATOM 723 N N . VAL A 1 98 ? -16.814 0.991 7.552 1.00 71.56 98 VAL A N 1
ATOM 724 C CA . VAL A 1 98 ? -15.895 1.745 8.431 1.00 71.56 98 VAL A CA 1
ATOM 725 C C . VAL A 1 98 ? -16.575 2.936 9.123 1.00 71.56 98 VAL A C 1
ATOM 727 O O . VAL A 1 98 ? -16.308 3.188 10.292 1.00 71.56 98 VAL A O 1
ATOM 730 N N . ASP A 1 99 ? -17.542 3.590 8.470 1.00 69.75 99 ASP A N 1
ATOM 731 C CA . ASP A 1 99 ? -18.299 4.718 9.039 1.00 69.75 99 ASP A CA 1
ATOM 732 C C . ASP A 1 99 ? -19.302 4.318 10.132 1.00 69.75 99 ASP A C 1
ATOM 734 O O . ASP A 1 99 ? -19.717 5.141 10.949 1.00 69.75 99 ASP A O 1
ATOM 738 N N . LYS A 1 100 ? -19.738 3.053 10.146 1.00 70.06 100 LYS A N 1
ATOM 739 C CA . LYS A 1 100 ? -20.768 2.555 11.075 1.00 70.06 100 LYS A CA 1
ATOM 740 C C . LYS A 1 100 ? -20.180 1.948 12.344 1.00 70.06 100 LYS A C 1
ATOM 742 O O . LYS A 1 100 ? -20.936 1.568 13.238 1.00 70.06 100 LYS A O 1
ATOM 747 N N . VAL A 1 101 ? -18.858 1.835 12.427 1.00 72.81 101 VAL A N 1
ATOM 748 C CA . VAL A 1 101 ? -18.180 1.105 13.493 1.00 72.81 101 VAL A CA 1
ATOM 749 C C . VAL A 1 101 ? -17.277 2.049 14.270 1.00 72.81 101 VAL A C 1
ATOM 751 O O . VAL A 1 101 ? -16.462 2.767 13.702 1.00 72.81 101 VAL A O 1
ATOM 754 N N . ARG A 1 102 ? -17.426 2.054 15.597 1.00 75.31 102 ARG A N 1
ATOM 755 C CA . ARG A 1 102 ? -16.534 2.793 16.495 1.00 75.31 102 ARG A CA 1
ATOM 756 C C . ARG A 1 102 ? -15.424 1.877 17.022 1.00 75.31 102 ARG A C 1
ATOM 758 O O . ARG 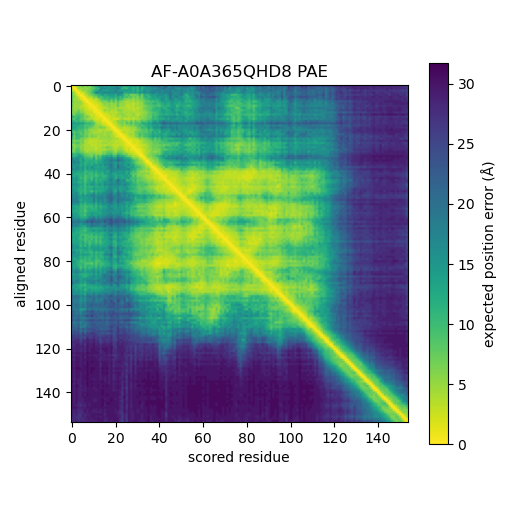A 1 102 ? -15.691 0.691 17.239 1.00 75.31 102 ARG A O 1
ATOM 765 N N . PRO A 1 103 ? -14.224 2.414 17.304 1.00 74.31 103 PRO A N 1
ATOM 766 C CA . PRO A 1 103 ? -13.206 1.709 18.081 1.00 74.31 103 PRO A CA 1
ATOM 767 C C . PRO A 1 103 ? -13.802 1.102 19.362 1.00 74.31 103 PRO A C 1
ATOM 769 O O . PRO A 1 103 ? -14.526 1.777 20.093 1.00 74.31 103 PRO A O 1
ATOM 772 N N . GLY A 1 104 ? -13.539 -0.180 19.616 1.00 69.62 104 GLY A N 1
ATOM 773 C CA . GLY A 1 104 ? -14.044 -0.945 20.762 1.00 69.62 104 GLY A CA 1
ATOM 774 C C . GLY A 1 104 ? -15.425 -1.591 20.576 1.00 69.62 104 GLY A C 1
ATOM 775 O O . GLY A 1 104 ? -15.860 -2.367 21.436 1.00 69.62 104 GLY A O 1
ATOM 776 N N . ALA A 1 105 ? -16.122 -1.325 19.466 1.00 72.19 105 ALA A N 1
ATOM 777 C CA . ALA A 1 105 ? -17.395 -1.974 19.170 1.00 72.19 105 ALA A CA 1
ATOM 778 C C . ALA A 1 105 ? -17.205 -3.475 18.898 1.00 72.19 105 ALA A C 1
ATOM 780 O O . ALA A 1 105 ? -16.188 -3.905 18.353 1.00 72.19 105 ALA A O 1
ATOM 781 N N . THR A 1 106 ? -18.194 -4.278 19.298 1.00 70.19 106 THR A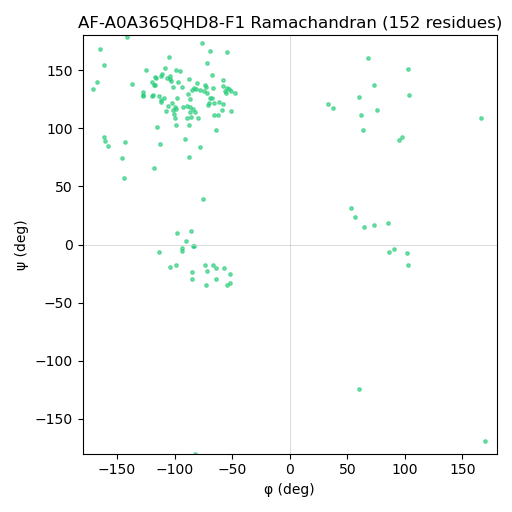 N 1
ATOM 782 C CA . THR A 1 106 ? -18.245 -5.705 18.946 1.00 70.19 106 THR A CA 1
ATOM 783 C C . THR A 1 106 ? -18.982 -5.842 17.628 1.00 70.19 106 THR A C 1
ATOM 785 O O . THR A 1 106 ? -20.141 -5.436 17.538 1.00 70.19 106 THR A O 1
ATOM 788 N N . VAL A 1 107 ? -18.315 -6.374 16.609 1.00 68.56 107 VAL A N 1
ATOM 789 C CA . VAL A 1 107 ? -18.890 -6.529 15.268 1.00 68.56 107 VAL A CA 1
ATOM 790 C C . VAL A 1 107 ? -19.003 -7.998 14.907 1.00 68.56 107 VAL A C 1
ATOM 792 O O . VAL A 1 107 ? -18.141 -8.796 15.253 1.00 68.56 107 VAL A O 1
ATOM 795 N N . LYS A 1 108 ? -20.073 -8.353 14.193 1.00 65.88 108 LYS A N 1
ATOM 796 C CA . LYS A 1 108 ? -20.131 -9.627 13.477 1.00 65.88 108 LYS A CA 1
ATOM 797 C C . LYS A 1 108 ? -19.441 -9.441 12.135 1.00 65.88 108 LYS A C 1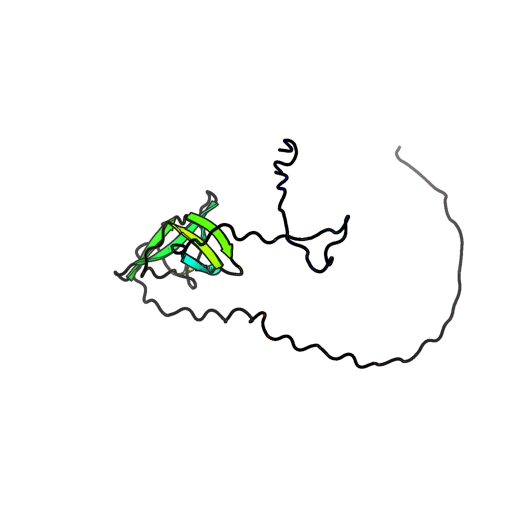
ATOM 799 O O . LYS A 1 108 ? -19.902 -8.645 11.318 1.00 65.88 108 LYS A O 1
ATOM 804 N N . THR A 1 109 ? -18.349 -10.162 11.922 1.00 64.44 109 THR A N 1
ATOM 805 C CA . THR A 1 109 ? -17.668 -10.201 10.632 1.00 64.44 109 THR A CA 1
ATOM 806 C C . THR A 1 109 ? -18.476 -11.052 9.655 1.00 64.44 109 THR A C 1
ATOM 808 O O . THR A 1 109 ? -18.931 -12.151 9.969 1.00 64.44 109 THR A O 1
ATOM 811 N N . VAL A 1 110 ? -18.682 -10.521 8.457 1.00 69.81 110 VAL A N 1
ATOM 812 C CA . VAL A 1 110 ? -19.139 -11.277 7.290 1.00 69.81 110 VAL A CA 1
ATOM 813 C C . VAL A 1 110 ? -18.058 -11.146 6.224 1.00 69.81 110 VAL A C 1
ATOM 815 O O . VAL A 1 110 ? -17.475 -10.063 6.109 1.00 69.81 110 VAL A O 1
ATOM 818 N N . PRO A 1 111 ? -17.744 -12.220 5.476 1.00 68.50 111 PRO A N 1
ATOM 819 C CA . PRO A 1 111 ? -16.772 -12.141 4.398 1.00 68.50 111 PRO A CA 1
ATOM 820 C C . PRO A 1 111 ? -17.242 -11.085 3.403 1.00 68.50 111 PRO A C 1
ATOM 822 O O . PRO A 1 111 ? -18.360 -11.143 2.889 1.00 68.50 111 PRO A O 1
ATOM 8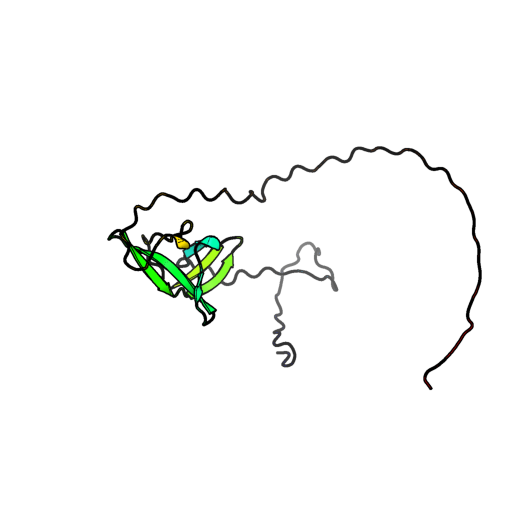25 N N . ALA A 1 112 ? -16.407 -10.075 3.191 1.00 62.62 112 ALA A N 1
ATOM 826 C CA . ALA A 1 112 ? -16.740 -9.005 2.279 1.00 62.62 112 ALA A CA 1
ATOM 827 C C . ALA A 1 112 ? -16.704 -9.536 0.847 1.00 62.62 112 ALA A C 1
ATOM 829 O O . ALA A 1 112 ? -15.672 -10.013 0.373 1.00 62.62 112 ALA A O 1
ATOM 830 N N . GLN A 1 113 ? -17.832 -9.425 0.152 1.00 58.50 113 GLN A N 1
ATOM 831 C CA . GLN A 1 113 ? -17.914 -9.718 -1.269 1.00 58.50 113 GLN A CA 1
ATOM 832 C C . GLN A 1 113 ? -17.323 -8.524 -2.031 1.00 58.50 113 GLN A C 1
ATOM 834 O O . GLN A 1 113 ? -18.044 -7.614 -2.442 1.00 58.50 113 GLN A O 1
ATOM 839 N N . LEU A 1 114 ? -15.998 -8.481 -2.184 1.00 58.16 114 LEU A N 1
ATOM 840 C CA . LEU A 1 114 ? -15.395 -7.595 -3.176 1.00 58.16 114 LEU A CA 1
ATOM 841 C C . LEU A 1 114 ? -15.689 -8.185 -4.556 1.00 58.16 114 LEU A C 1
ATOM 843 O O . LEU A 1 114 ? -15.482 -9.378 -4.779 1.00 58.16 114 LEU A O 1
ATOM 847 N N . ALA A 1 115 ? -16.190 -7.359 -5.476 1.00 57.22 115 ALA A N 1
ATOM 848 C CA . ALA A 1 115 ? -16.296 -7.763 -6.870 1.00 57.22 115 ALA A CA 1
ATOM 849 C C . ALA A 1 115 ? -14.900 -8.210 -7.344 1.00 57.22 115 ALA A C 1
ATOM 851 O O . ALA A 1 115 ? -13.930 -7.489 -7.083 1.00 57.22 115 ALA A O 1
ATOM 852 N N . PRO A 1 116 ? -14.770 -9.390 -7.978 1.00 51.44 116 PRO A N 1
ATOM 853 C CA . PRO A 1 116 ? -13.481 -9.858 -8.459 1.00 51.44 116 PRO A CA 1
ATOM 854 C C . PRO A 1 116 ? -12.889 -8.799 -9.390 1.00 51.44 116 PRO A C 1
ATOM 856 O O . PRO A 1 116 ? -13.589 -8.253 -10.247 1.00 51.44 116 PRO A O 1
ATOM 859 N N . ALA A 1 117 ? -11.612 -8.471 -9.177 1.00 56.34 117 ALA A N 1
ATOM 860 C CA . ALA A 1 117 ? -10.875 -7.614 -10.092 1.00 56.34 117 ALA A CA 1
ATOM 861 C C . ALA A 1 117 ? -11.010 -8.201 -11.507 1.00 56.34 117 ALA A C 1
ATOM 863 O O . ALA A 1 117 ? -10.879 -9.419 -11.649 1.00 56.34 117 ALA A O 1
A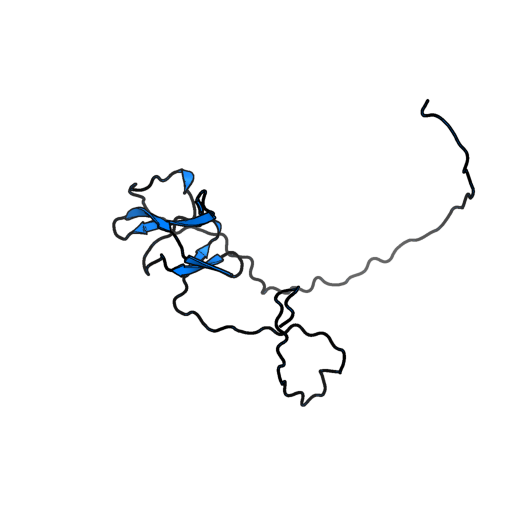TOM 864 N N . PRO A 1 118 ? -11.311 -7.388 -12.536 1.00 53.28 118 PRO A N 1
ATOM 865 C CA . PRO A 1 118 ? -11.430 -7.900 -13.889 1.00 53.28 118 PRO A CA 1
ATOM 866 C C . PRO A 1 118 ? -10.099 -8.541 -14.275 1.00 53.28 118 PRO A C 1
ATOM 868 O O . PRO A 1 118 ? -9.061 -7.878 -14.315 1.00 53.28 118 PRO A O 1
ATOM 871 N N . ASP A 1 119 ? -10.152 -9.851 -14.498 1.00 44.66 119 ASP A N 1
ATOM 872 C CA . ASP A 1 119 ? -9.049 -10.670 -14.967 1.00 44.66 119 ASP A CA 1
ATOM 873 C C . ASP A 1 119 ? -8.442 -10.012 -16.211 1.00 44.66 119 ASP A C 1
ATOM 875 O O . ASP A 1 119 ? -9.078 -9.907 -17.263 1.00 44.66 119 ASP A O 1
ATOM 879 N N . ALA A 1 120 ? -7.188 -9.573 -16.116 1.00 52.69 120 ALA A N 1
ATOM 880 C CA . ALA A 1 120 ? -6.397 -9.120 -17.257 1.00 52.69 120 ALA A CA 1
ATOM 881 C C . ALA A 1 120 ? -5.914 -10.318 -18.106 1.00 52.69 120 ALA A C 1
ATOM 883 O O . ALA A 1 120 ? -4.782 -10.341 -18.586 1.00 52.69 120 ALA A O 1
ATOM 884 N N . ALA A 1 121 ? -6.772 -11.325 -18.277 1.00 53.22 121 ALA A N 1
ATOM 885 C CA . ALA A 1 121 ? -6.524 -12.558 -19.010 1.00 53.22 121 ALA A CA 1
ATOM 886 C C . ALA A 1 121 ? -7.801 -13.004 -19.742 1.00 53.22 121 ALA A C 1
ATOM 888 O O . ALA A 1 121 ? -8.319 -14.101 -19.569 1.00 53.22 121 ALA A O 1
ATOM 889 N N . SER A 1 122 ? -8.339 -12.132 -20.589 1.00 41.06 122 SER A N 1
ATOM 890 C CA . SER A 1 122 ? -9.256 -12.522 -21.664 1.00 41.06 122 SER A CA 1
ATOM 891 C C . SER A 1 122 ? -9.016 -11.602 -22.852 1.00 41.06 122 SER A C 1
ATOM 893 O O . SER A 1 122 ? -9.776 -10.680 -23.136 1.00 41.06 122 SER A O 1
ATOM 895 N N . GLY A 1 123 ? -7.897 -11.840 -23.536 1.00 53.78 123 GLY A N 1
ATOM 896 C CA . GLY A 1 123 ? -7.682 -11.322 -24.877 1.00 53.78 123 GLY A CA 1
ATOM 897 C C . GLY A 1 123 ? -8.710 -11.939 -25.817 1.00 53.78 123 GLY A C 1
ATOM 898 O O . GLY A 1 123 ? -8.526 -13.056 -26.287 1.00 53.78 123 GLY A O 1
ATOM 899 N N . THR A 1 124 ? -9.781 -11.204 -26.100 1.00 46.19 124 THR A N 1
ATOM 900 C CA . THR A 1 124 ? -10.544 -11.399 -27.334 1.00 46.19 124 THR A CA 1
ATOM 901 C C . THR A 1 124 ? -10.092 -10.303 -28.294 1.00 46.19 124 THR A C 1
ATOM 903 O O . THR A 1 124 ? -10.330 -9.128 -28.009 1.00 46.19 124 THR A O 1
ATOM 906 N N . PRO A 1 125 ? -9.397 -10.628 -29.398 1.00 48.38 125 PRO A N 1
ATOM 907 C CA . PRO A 1 125 ? -9.094 -9.639 -30.418 1.00 48.38 125 PRO A CA 1
ATOM 908 C C . PRO A 1 125 ? -10.419 -9.212 -31.054 1.00 48.38 125 PRO A C 1
ATOM 910 O O . PRO A 1 125 ? -11.085 -10.002 -31.722 1.00 48.38 125 PRO A O 1
ATOM 913 N N . ALA A 1 126 ? -10.826 -7.966 -30.809 1.00 51.97 126 ALA A N 1
ATOM 914 C CA . ALA A 1 126 ? -11.936 -7.362 -31.525 1.00 51.97 126 ALA A CA 1
ATOM 915 C C . ALA A 1 126 ? -11.555 -7.284 -33.009 1.00 51.97 126 ALA A C 1
ATOM 917 O O . ALA A 1 126 ? -10.620 -6.589 -33.408 1.00 51.97 126 ALA A O 1
ATOM 918 N N . SER A 1 127 ? -12.265 -8.101 -33.777 1.00 47.69 127 SER A N 1
ATOM 919 C CA . SER A 1 127 ? -12.150 -8.321 -35.208 1.00 47.69 127 SER A CA 1
ATOM 920 C C . SER A 1 127 ? -12.172 -7.015 -36.005 1.00 47.69 127 SER A C 1
ATOM 922 O O . SER A 1 127 ? -13.044 -6.166 -35.828 1.00 47.69 127 SER A O 1
ATOM 924 N N . ALA A 1 128 ? -11.219 -6.896 -36.927 1.00 52.50 128 ALA A N 1
ATOM 925 C CA . ALA A 1 128 ? -11.296 -5.985 -38.051 1.00 52.50 128 ALA A CA 1
ATOM 926 C C . ALA A 1 128 ? -12.357 -6.485 -39.048 1.00 52.50 128 ALA A C 1
ATOM 928 O O . ALA A 1 128 ? -12.194 -7.563 -39.615 1.00 52.50 128 ALA A O 1
ATOM 929 N N . ALA A 1 129 ? -13.394 -5.685 -39.314 1.00 43.44 129 ALA A N 1
ATOM 930 C CA . ALA A 1 129 ? -14.244 -5.826 -40.500 1.00 43.44 129 ALA A CA 1
ATOM 931 C C . ALA A 1 129 ? -14.973 -4.507 -40.835 1.00 43.44 129 ALA A C 1
ATOM 933 O O . ALA A 1 129 ? -16.095 -4.260 -40.417 1.00 43.44 129 ALA A O 1
ATOM 934 N N . ASN A 1 130 ? -14.257 -3.658 -41.575 1.00 46.47 130 ASN A N 1
ATOM 935 C CA . ASN A 1 130 ? -14.690 -2.933 -42.775 1.00 46.47 130 ASN A CA 1
ATOM 936 C C . ASN A 1 130 ? -16.132 -2.375 -42.867 1.00 46.47 130 ASN A C 1
ATOM 938 O O . ASN A 1 130 ? -17.087 -3.119 -43.070 1.00 46.47 130 ASN A O 1
ATOM 942 N N . ALA A 1 131 ? -16.228 -1.046 -42.970 1.00 44.34 131 ALA A N 1
ATOM 943 C CA . ALA A 1 131 ? -17.156 -0.393 -43.894 1.00 44.34 131 ALA A CA 1
ATOM 944 C C . ALA A 1 131 ? -16.505 0.872 -44.481 1.00 44.34 131 ALA A C 1
ATOM 946 O O . ALA A 1 131 ? -16.618 1.977 -43.956 1.00 44.34 131 ALA A O 1
ATOM 947 N N . SER A 1 132 ? -15.787 0.667 -45.584 1.00 49.62 132 SER A N 1
ATOM 948 C CA . SER A 1 132 ? -15.574 1.665 -46.633 1.00 49.62 132 SER A CA 1
ATOM 949 C C . SER A 1 132 ? -16.917 2.198 -47.149 1.00 49.62 132 SER A C 1
ATOM 951 O O . SER A 1 132 ? -17.809 1.406 -47.455 1.00 49.62 132 SER A O 1
ATOM 953 N N . GLY A 1 133 ? -17.044 3.518 -47.307 1.00 37.78 133 GLY A N 1
ATOM 954 C CA . GLY A 1 133 ? -18.118 4.105 -48.105 1.00 37.78 133 GLY A CA 1
ATOM 955 C C . GLY A 1 133 ? -18.325 5.609 -47.917 1.00 37.78 133 GLY A C 1
ATOM 956 O O . GLY A 1 133 ? -18.903 6.027 -46.925 1.00 37.78 133 GLY A O 1
ATOM 957 N N . ALA A 1 134 ? -17.957 6.362 -48.960 1.00 41.28 134 ALA A N 1
ATOM 958 C CA . ALA A 1 134 ? -18.443 7.697 -49.340 1.00 41.28 134 ALA A CA 1
ATOM 959 C C . ALA A 1 134 ? -17.655 8.941 -48.869 1.00 41.28 134 ALA A C 1
ATOM 961 O O . ALA A 1 134 ? -17.977 9.599 -47.886 1.00 41.28 134 ALA A O 1
ATOM 962 N N . ALA A 1 135 ? -16.693 9.343 -49.709 1.00 49.34 135 ALA A N 1
ATOM 963 C CA . ALA A 1 135 ? -16.555 10.747 -50.115 1.00 49.34 135 ALA A CA 1
ATOM 964 C C . ALA A 1 135 ? -17.721 11.112 -51.076 1.00 49.34 135 ALA A C 1
ATOM 966 O O . ALA A 1 135 ? -18.260 10.202 -51.715 1.00 49.34 135 ALA A O 1
ATOM 967 N N . PRO A 1 136 ? -18.120 12.393 -51.217 1.00 50.81 136 PRO A N 1
ATOM 968 C CA . PRO A 1 136 ? -17.373 13.317 -52.070 1.00 50.81 136 PRO A CA 1
ATOM 969 C C . PRO A 1 136 ? -17.246 14.752 -51.514 1.00 50.81 136 PRO A C 1
ATOM 971 O O . PRO A 1 136 ? -17.690 15.091 -50.424 1.00 50.81 136 PRO A O 1
ATOM 974 N N . ALA A 1 137 ? -16.539 15.548 -52.310 1.00 46.94 137 ALA A N 1
ATOM 975 C CA . ALA A 1 137 ? -15.907 16.829 -52.049 1.00 46.94 137 ALA A CA 1
ATOM 976 C C . ALA A 1 137 ? -16.810 18.083 -52.121 1.00 46.94 137 ALA A C 1
ATOM 978 O O . ALA A 1 137 ? -17.950 18.026 -52.579 1.00 46.94 137 ALA A O 1
ATOM 979 N N . SER A 1 138 ? -16.143 19.226 -51.866 1.00 48.41 138 SER A N 1
ATOM 980 C CA . SER A 1 138 ? -16.443 20.639 -52.215 1.00 48.41 138 SER A CA 1
ATOM 981 C C . SER A 1 138 ? -16.983 21.459 -51.026 1.00 48.41 138 SER A C 1
ATOM 983 O O . SER A 1 138 ? -17.929 21.046 -50.377 1.00 48.41 138 SER A O 1
ATOM 985 N N . THR A 1 139 ? -16.466 22.640 -50.656 1.00 43.47 139 THR A N 1
ATOM 986 C CA . THR A 1 139 ? -16.048 23.759 -51.521 1.00 43.47 139 THR A CA 1
ATOM 987 C C . THR A 1 139 ? -15.221 24.803 -50.730 1.00 43.47 139 THR A C 1
ATOM 989 O O . THR A 1 139 ? -15.566 25.096 -49.592 1.00 43.47 139 THR A O 1
ATOM 992 N N . ALA A 1 140 ? -14.159 25.328 -51.369 1.00 43.69 140 ALA A N 1
ATOM 993 C CA . ALA A 1 140 ? -13.515 26.665 -51.298 1.00 43.69 140 ALA A CA 1
ATOM 994 C C . ALA A 1 140 ? -13.482 27.452 -49.960 1.00 43.69 140 ALA A C 1
ATOM 996 O O . ALA A 1 140 ? -14.507 27.768 -49.375 1.00 43.69 140 ALA A O 1
ATOM 997 N N . ALA A 1 141 ? -12.315 27.809 -49.412 1.00 42.03 141 ALA A N 1
ATOM 998 C CA . ALA A 1 141 ? -11.407 28.880 -49.865 1.00 42.03 141 ALA A CA 1
ATOM 999 C C . ALA A 1 141 ? -12.001 30.307 -49.791 1.00 42.03 141 ALA A C 1
ATOM 1001 O O . ALA A 1 141 ? -12.672 30.751 -50.715 1.00 42.03 141 ALA A O 1
ATOM 1002 N N . ASN A 1 142 ? -11.659 31.034 -48.719 1.00 47.72 142 ASN A N 1
ATOM 1003 C CA . ASN A 1 142 ? -11.459 32.493 -48.687 1.00 47.72 142 ASN A CA 1
ATOM 1004 C C . ASN A 1 142 ? -10.630 32.799 -47.418 1.00 47.72 142 ASN A C 1
ATOM 1006 O O . ASN A 1 142 ? -11.112 32.610 -46.308 1.00 47.72 142 ASN A O 1
ATOM 1010 N N . ALA A 1 143 ? -9.302 32.858 -47.490 1.00 38.19 143 ALA A N 1
ATOM 1011 C CA . ALA A 1 143 ? -8.484 34.011 -47.866 1.00 38.19 143 ALA A CA 1
ATOM 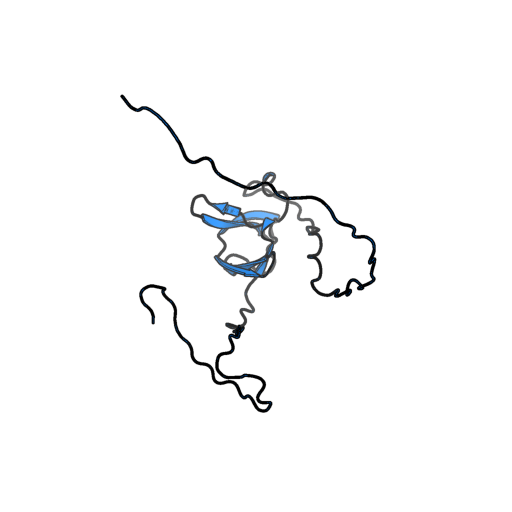1012 C C . ALA A 1 143 ? -8.648 35.243 -46.954 1.00 38.19 143 ALA A C 1
ATOM 1014 O O . ALA A 1 143 ? -9.731 35.788 -46.791 1.00 38.19 143 ALA A O 1
ATOM 1015 N N . ALA A 1 144 ? -7.478 35.694 -46.496 1.00 35.31 144 ALA A N 1
ATOM 1016 C CA . ALA A 1 144 ? -7.099 37.081 -46.263 1.00 35.31 144 ALA A CA 1
ATOM 1017 C C . ALA A 1 144 ? -7.652 37.815 -45.024 1.00 35.31 144 ALA A C 1
ATOM 1019 O O . ALA A 1 144 ? -8.814 38.176 -44.928 1.00 35.31 144 ALA A O 1
ATOM 1020 N N . ALA A 1 145 ? -6.685 38.160 -44.168 1.00 39.84 145 ALA A N 1
ATOM 1021 C CA . ALA A 1 145 ? -6.416 39.523 -43.719 1.00 39.84 145 ALA A CA 1
ATOM 1022 C C . ALA A 1 145 ? -7.506 40.270 -42.935 1.00 39.84 145 ALA A C 1
ATOM 1024 O O . ALA A 1 145 ? -8.434 40.830 -43.501 1.00 39.84 145 ALA A O 1
ATOM 1025 N N . SER A 1 146 ? -7.217 40.484 -41.651 1.00 53.22 146 SER A N 1
ATOM 1026 C CA . SER A 1 146 ? -7.343 41.813 -41.043 1.00 53.22 146 SER A CA 1
ATOM 1027 C C . SER A 1 146 ? -6.522 41.876 -39.754 1.00 53.22 146 SER A C 1
ATOM 1029 O O . SER A 1 146 ? -6.992 41.596 -38.654 1.00 53.22 146 SER A O 1
ATOM 1031 N N . SER A 1 147 ? -5.257 42.261 -39.924 1.00 52.84 147 SER A N 1
ATOM 1032 C CA . SER A 1 147 ? -4.611 43.229 -39.039 1.00 52.84 147 SER A CA 1
ATOM 1033 C C . SER A 1 147 ? -5.449 44.518 -38.971 1.00 52.84 147 SER A C 1
ATOM 1035 O O . SER A 1 147 ? -6.247 44.766 -39.878 1.00 52.84 147 SER A O 1
ATOM 1037 N N . THR A 1 148 ? -5.151 45.381 -37.987 1.00 46.62 148 THR A N 1
ATOM 1038 C CA . THR A 1 148 ? -5.669 46.761 -37.756 1.00 46.62 148 THR A CA 1
ATOM 1039 C C . THR A 1 148 ? -6.825 46.796 -36.737 1.00 46.62 148 THR A C 1
ATOM 1041 O O . THR A 1 148 ? -7.947 46.441 -37.063 1.00 46.62 148 THR A O 1
ATOM 1044 N N . ALA A 1 149 ? -6.537 47.007 -35.442 1.00 43.62 149 ALA A N 1
ATOM 1045 C CA . ALA A 1 149 ? -6.504 48.301 -34.715 1.00 43.62 149 ALA A CA 1
ATOM 1046 C C . ALA A 1 149 ? -7.790 48.445 -33.853 1.00 43.62 149 ALA A C 1
ATOM 1048 O O . ALA A 1 149 ? -8.801 47.860 -34.203 1.00 43.62 149 ALA A O 1
ATOM 1049 N N . ALA A 1 150 ? -7.883 49.131 -32.714 1.00 47.09 150 ALA A N 1
ATOM 1050 C CA . ALA A 1 150 ? -7.049 50.095 -32.007 1.00 47.09 150 ALA A CA 1
ATOM 1051 C C . ALA A 1 150 ? -7.567 50.227 -30.552 1.00 47.09 150 ALA A C 1
ATOM 1053 O O . ALA A 1 150 ? -8.722 49.899 -30.301 1.00 47.09 150 ALA A O 1
ATOM 1054 N N . SER A 1 151 ? -6.759 50.884 -29.701 1.00 52.78 151 SER A N 1
ATOM 1055 C CA . SER A 1 151 ? -7.190 51.832 -28.645 1.00 52.78 151 SER A CA 1
ATOM 1056 C C . SER A 1 151 ? -7.861 51.242 -27.388 1.00 52.78 151 SER A C 1
ATOM 1058 O O . SER A 1 151 ? -8.728 50.393 -27.483 1.00 52.78 151 SER A O 1
ATOM 1060 N N . SER A 1 152 ? -7.597 51.645 -26.146 1.00 58.00 152 SER A N 1
ATOM 1061 C CA . SER A 1 152 ? -6.817 52.739 -25.555 1.00 58.00 152 SER A CA 1
ATOM 1062 C C . SER A 1 152 ? -6.754 52.463 -24.049 1.00 58.00 152 SER A C 1
ATOM 1064 O O . SER A 1 152 ? -7.785 52.191 -23.440 1.00 58.00 152 SER A O 1
ATOM 1066 N N . ALA A 1 153 ? -5.568 52.576 -23.455 1.00 50.19 153 ALA A N 1
ATOM 1067 C CA . ALA A 1 153 ? -5.410 52.854 -22.034 1.00 50.19 153 ALA A CA 1
ATOM 1068 C C . ALA A 1 153 ? -4.791 54.249 -21.920 1.00 50.19 153 ALA A C 1
ATOM 1070 O O . ALA A 1 153 ? -3.569 54.396 -21.920 1.00 50.19 153 ALA A O 1
ATOM 1071 N N . GLN A 1 154 ? -5.669 55.248 -21.917 1.00 49.19 154 GLN A N 1
ATOM 1072 C CA . GLN A 1 154 ? -5.586 56.445 -21.089 1.00 49.19 154 GLN A CA 1
ATOM 1073 C C . GLN A 1 154 ? -7.009 56.950 -20.859 1.00 49.19 154 GLN A C 1
ATOM 1075 O O . GLN A 1 154 ? -7.808 56.867 -21.821 1.00 49.19 154 GLN A O 1
#

Foldseek 3Di:
DPPVPPDDDDDDDDDDPPPPDDPPDDDDDDDDPDDDPQWDWAFPLQWDADPVRFTWGFKQDPQQFTAIWTFDFDADDVRTTTTNDGDDPPIDTDNPDPVVDDGGDRDDDDPDPDPPDPPPPDDDPPDDDDDDDDDDDDDDDDDDDDDDDDDDDD

Sequence (154 aa):
VDQTTGSVTIRAVFPNPGKVLLPGMFVRARIEEGVNENAFLVPQIGVTHDQKGQAIAMVVNASNKVEPRPLKTTGMQGPNWVVEGGLQAGDHVIVQGVDKVRPGATVKTVPAQLAPAPDAASGTPASAANASGAAPASTAANAAASSTAASSAQ

Radius of gyration: 29.12 Å; Cα contacts (8 Å, |Δi|>4): 152; chains: 1; bounding box: 45×71×73 Å

pLDDT: mean 71.79, std 15.75, range [35.31, 88.75]

Organism: NCBI:txid2234132